Protein AF-A0A382XC59-F1 (afdb_monomer_lite)

Radius of gyration: 14.12 Å; chains: 1; bounding box: 22×20×33 Å

Sequence (35 aa):
MPEGLTEWIREANRILIFTGAGISTPSGIPAFRGA

Structure (mmCIF, N/CA/C/O backbone):
data_AF-A0A382XC59-F1
#
_entry.id   AF-A0A382XC59-F1
#
loop_
_atom_site.group_PDB
_atom_site.id
_atom_site.type_symbol
_atom_site.label_atom_id
_atom_site.label_alt_id
_atom_site.label_comp_id
_atom_site.label_asym_id
_atom_site.label_entity_id
_atom_site.label_seq_id
_atom_site.pdbx_PDB_ins_code
_atom_site.Cartn_x
_atom_site.Cartn_y
_atom_site.Cartn_z
_atom_site.occupancy
_atom_site.B_iso_or_equiv
_atom_site.auth_seq_id
_atom_site.auth_comp_id
_atom_site.auth_asym_id
_atom_site.auth_atom_id
_atom_site.pdbx_PDB_model_num
ATOM 1 N N . MET A 1 1 ? -0.088 -17.022 6.530 1.00 79.31 1 MET A N 1
ATOM 2 C CA . MET A 1 1 ? -0.470 -15.664 6.974 1.00 79.31 1 MET A CA 1
ATOM 3 C C . MET A 1 1 ? 0.111 -15.461 8.359 1.00 79.31 1 MET A C 1
ATOM 5 O O . MET A 1 1 ? 0.018 -16.415 9.124 1.00 79.31 1 MET A O 1
ATOM 9 N N . PRO A 1 2 ? 0.751 -14.316 8.658 1.00 89.50 2 PRO A N 1
ATOM 10 C CA . PRO A 1 2 ? 1.231 -14.030 10.008 1.00 89.50 2 PRO A CA 1
ATOM 11 C C . PRO A 1 2 ? 0.097 -14.194 11.022 1.00 89.50 2 PRO A C 1
ATOM 13 O O . PRO A 1 2 ? -1.039 -13.801 10.735 1.00 89.50 2 PRO A O 1
ATOM 16 N N . GLU A 1 3 ? 0.394 -14.778 12.180 1.00 93.81 3 GLU A N 1
ATOM 17 C CA . GLU A 1 3 ? -0.566 -14.830 13.284 1.00 93.81 3 GLU A CA 1
ATOM 18 C C . GLU A 1 3 ? -0.991 -13.401 13.659 1.00 93.81 3 GLU A C 1
ATOM 20 O O . GLU A 1 3 ? -0.170 -12.486 13.678 1.00 93.81 3 GLU A O 1
ATOM 25 N N . GLY A 1 4 ? -2.290 -13.191 13.882 1.00 95.12 4 GLY A N 1
ATOM 26 C CA . GLY A 1 4 ? -2.841 -11.884 14.262 1.00 95.12 4 GLY A CA 1
ATOM 27 C C . GLY A 1 4 ? -3.060 -10.874 13.128 1.00 95.12 4 GL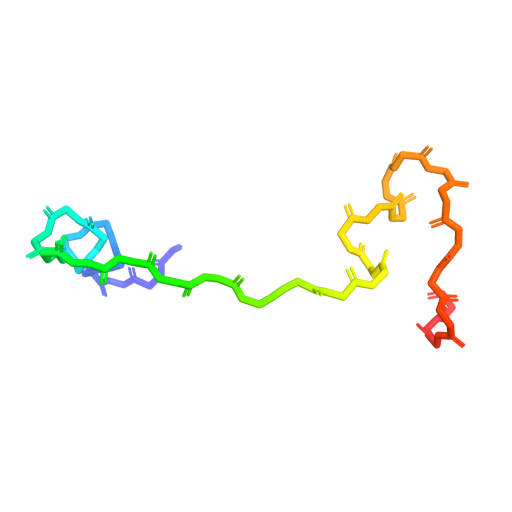Y A C 1
ATOM 28 O O . GLY A 1 4 ? -3.738 -9.880 13.361 1.00 95.12 4 GLY A O 1
ATOM 29 N N . LEU A 1 5 ? -2.599 -11.122 11.890 1.00 96.00 5 LEU A N 1
ATOM 30 C CA . LEU A 1 5 ? -2.766 -10.161 10.781 1.00 96.00 5 LEU A CA 1
ATOM 31 C C . LEU A 1 5 ? -4.235 -9.758 10.561 1.00 96.00 5 LEU A C 1
ATOM 33 O O . LEU A 1 5 ? -4.548 -8.581 10.400 1.00 96.00 5 LEU A O 1
ATOM 37 N N . THR A 1 6 ? -5.138 -10.738 10.556 1.00 96.62 6 THR A N 1
ATOM 38 C CA . THR A 1 6 ? -6.574 -10.495 10.373 1.00 96.62 6 THR A CA 1
ATOM 39 C C . THR A 1 6 ? -7.164 -9.679 11.519 1.00 96.62 6 THR A C 1
ATOM 41 O O . THR A 1 6 ? -8.028 -8.839 11.274 1.00 96.62 6 THR A O 1
ATOM 44 N N . GLU A 1 7 ? -6.694 -9.908 12.746 1.00 97.69 7 GLU A N 1
ATOM 45 C CA . GLU A 1 7 ? -7.180 -9.200 13.931 1.00 97.69 7 GLU A CA 1
ATOM 46 C C . GLU A 1 7 ? -6.759 -7.734 13.884 1.00 97.69 7 GLU A C 1
ATOM 48 O O . GLU A 1 7 ? -7.602 -6.848 13.960 1.00 97.69 7 GLU A O 1
ATOM 53 N N . TRP A 1 8 ? -5.487 -7.464 13.585 1.00 96.44 8 TRP A N 1
ATOM 54 C CA . TRP A 1 8 ? -4.988 -6.095 13.450 1.00 96.44 8 TRP A CA 1
ATOM 55 C C . TRP A 1 8 ? -5.695 -5.301 12.348 1.00 96.44 8 TRP A C 1
ATOM 57 O O . TRP A 1 8 ? -5.933 -4.107 12.511 1.00 96.44 8 TRP A O 1
ATOM 67 N N . ILE A 1 9 ? -6.059 -5.944 11.231 1.00 97.19 9 ILE A N 1
ATOM 68 C CA . ILE A 1 9 ? -6.862 -5.301 10.179 1.00 97.19 9 ILE A CA 1
ATOM 69 C C . ILE A 1 9 ? -8.278 -4.998 10.686 1.00 97.19 9 ILE A C 1
ATOM 71 O O . ILE A 1 9 ? -8.828 -3.948 10.361 1.00 97.19 9 ILE A O 1
ATOM 75 N N . ARG A 1 10 ? -8.876 -5.902 11.468 1.00 97.06 10 ARG A N 1
ATOM 76 C CA . ARG A 1 10 ? -10.247 -5.764 11.977 1.00 97.06 10 ARG A CA 1
ATOM 77 C C . ARG A 1 10 ? -10.363 -4.702 13.074 1.00 97.06 10 ARG A C 1
ATOM 79 O O . ARG A 1 10 ? -11.358 -3.985 13.101 1.00 97.06 10 ARG A O 1
ATOM 86 N N . GLU A 1 11 ? -9.365 -4.593 13.946 1.00 98.06 11 GLU A N 1
ATOM 87 C CA . GLU A 1 11 ? -9.344 -3.659 15.082 1.00 98.06 11 GLU A CA 1
ATOM 88 C C . GLU A 1 11 ? -8.884 -2.237 14.704 1.00 98.06 11 GLU A C 1
ATOM 90 O O . GLU A 1 11 ? -9.017 -1.297 15.492 1.00 98.06 11 GLU A O 1
ATOM 95 N N . ALA A 1 12 ? -8.334 -2.039 13.503 1.00 98.00 12 ALA A N 1
ATOM 96 C CA . ALA A 1 12 ? -7.814 -0.744 13.089 1.00 98.00 12 ALA A CA 1
ATOM 97 C C . ALA A 1 12 ? -8.931 0.294 12.866 1.00 98.00 12 ALA A C 1
ATOM 99 O O . ALA A 1 12 ? -9.725 0.206 11.933 1.00 98.00 12 ALA A O 1
ATOM 100 N N . ASN A 1 13 ? -8.913 1.374 13.653 1.00 98.38 13 ASN A N 1
ATOM 101 C CA . ASN A 1 13 ? -9.831 2.513 13.487 1.00 98.38 13 ASN A CA 1
ATOM 102 C C . ASN A 1 13 ? -9.586 3.324 12.200 1.00 98.38 13 ASN A C 1
ATOM 104 O O . ASN A 1 13 ? -10.452 4.070 11.742 1.00 98.38 13 ASN A O 1
ATOM 108 N N . ARG A 1 14 ? -8.377 3.239 11.638 1.00 98.19 14 ARG A N 1
ATOM 109 C CA . ARG A 1 14 ? -7.989 3.903 10.392 1.00 98.19 14 ARG A CA 1
ATOM 110 C C . ARG A 1 14 ? -6.892 3.096 9.714 1.00 98.19 14 ARG A C 1
ATOM 112 O O . ARG A 1 14 ? -5.854 2.846 10.318 1.00 98.19 14 ARG A O 1
ATOM 119 N N . ILE A 1 15 ? -7.105 2.760 8.447 1.00 97.62 15 ILE A N 1
ATOM 120 C CA . ILE A 1 15 ? -6.141 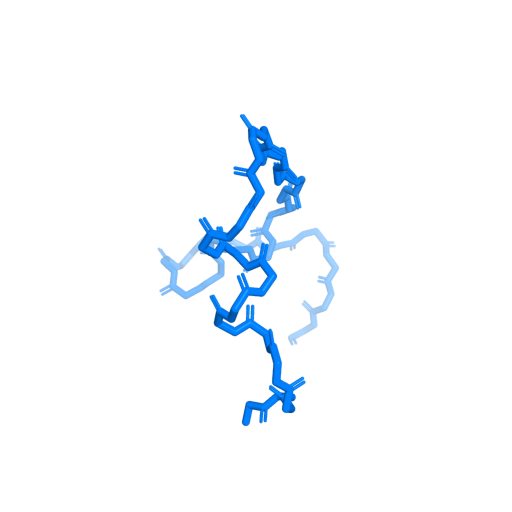2.036 7.618 1.00 97.62 15 ILE A CA 1
ATOM 121 C C . ILE A 1 15 ? -5.711 2.950 6.472 1.00 97.62 15 ILE A C 1
ATOM 123 O O . ILE A 1 15 ? -6.547 3.548 5.797 1.00 97.62 15 ILE A O 1
ATOM 127 N N . LEU A 1 16 ? -4.403 3.052 6.253 1.00 97.81 16 LEU A N 1
ATOM 128 C CA . LEU A 1 16 ? -3.801 3.710 5.099 1.00 97.81 16 LEU A CA 1
ATOM 129 C C . LEU A 1 16 ? -2.843 2.721 4.442 1.00 97.81 16 LEU A C 1
ATOM 131 O O . LEU A 1 16 ? -2.030 2.105 5.127 1.00 97.81 16 LEU A O 1
ATOM 135 N N . ILE A 1 17 ? -2.935 2.581 3.123 1.00 97.50 17 ILE A N 1
ATOM 136 C CA . ILE A 1 17 ? -2.093 1.670 2.348 1.00 97.50 17 ILE A CA 1
ATOM 137 C C . ILE A 1 17 ? -1.348 2.489 1.301 1.00 97.50 17 ILE A C 1
ATOM 139 O O . ILE A 1 17 ? -1.959 3.230 0.534 1.00 97.50 17 ILE A O 1
ATOM 143 N N . PHE A 1 18 ? -0.030 2.322 1.254 1.00 97.94 18 PHE A N 1
ATOM 144 C CA . PHE A 1 18 ? 0.798 2.826 0.167 1.00 97.94 18 PHE A CA 1
ATOM 145 C C . PHE A 1 18 ? 1.078 1.689 -0.806 1.00 97.94 18 PHE A C 1
ATOM 147 O O . PHE A 1 18 ? 1.608 0.648 -0.423 1.00 97.94 18 PHE A O 1
ATOM 154 N N . THR A 1 19 ? 0.737 1.893 -2.072 1.00 96.50 19 THR A N 1
ATOM 155 C CA . THR A 1 19 ? 1.002 0.932 -3.144 1.00 96.50 19 THR A CA 1
ATOM 156 C C . THR A 1 19 ? 1.981 1.525 -4.148 1.00 96.50 19 THR A C 1
ATOM 158 O O . THR A 1 19 ? 1.992 2.733 -4.375 1.00 96.50 19 THR A O 1
ATOM 161 N N . GLY A 1 20 ? 2.784 0.674 -4.783 1.00 95.81 20 GLY A N 1
ATOM 162 C CA . GLY A 1 20 ? 3.630 1.045 -5.920 1.00 95.81 20 GLY A CA 1
ATOM 163 C C . GLY A 1 20 ? 3.159 0.384 -7.214 1.00 95.81 20 GLY A C 1
ATOM 164 O O . GLY A 1 20 ? 2.240 -0.429 -7.195 1.00 95.81 20 GLY A O 1
ATOM 165 N N . ALA A 1 21 ? 3.841 0.671 -8.328 1.00 96.00 21 ALA A N 1
ATOM 166 C CA . ALA A 1 21 ? 3.502 0.126 -9.650 1.00 96.00 21 ALA A CA 1
ATOM 167 C C . ALA A 1 21 ? 3.412 -1.415 -9.695 1.00 96.00 21 ALA A C 1
ATOM 169 O O . ALA A 1 21 ? 2.637 -1.956 -10.475 1.00 96.00 21 ALA A O 1
ATOM 170 N N . GLY A 1 22 ? 4.143 -2.120 -8.821 1.00 95.12 22 GLY A N 1
ATOM 171 C CA . GLY A 1 22 ? 4.140 -3.585 -8.755 1.00 95.12 22 GLY A CA 1
ATOM 172 C C . GLY A 1 22 ? 2.776 -4.222 -8.467 1.00 95.12 22 GLY A C 1
ATOM 173 O O . GLY A 1 22 ? 2.558 -5.362 -8.864 1.00 95.12 22 GLY A O 1
ATOM 174 N N . ILE A 1 23 ? 1.830 -3.500 -7.850 1.00 96.94 23 ILE A N 1
ATOM 175 C CA . ILE A 1 23 ? 0.466 -4.023 -7.644 1.00 96.94 23 ILE A CA 1
ATOM 176 C C . ILE A 1 23 ? -0.280 -4.254 -8.969 1.00 96.94 23 ILE A C 1
ATOM 178 O O . ILE A 1 23 ? -1.217 -5.045 -9.017 1.00 96.94 23 ILE A O 1
ATOM 182 N N . SER A 1 24 ? 0.161 -3.601 -10.047 1.00 96.75 24 SER A N 1
ATOM 183 C CA . SER A 1 24 ? -0.464 -3.663 -11.367 1.00 96.75 24 SER A CA 1
ATOM 184 C C . SER A 1 24 ? 0.238 -4.616 -12.342 1.00 96.75 24 SER A C 1
ATOM 186 O O . SER A 1 24 ? -0.288 -4.839 -13.434 1.00 96.75 24 SER A O 1
ATOM 188 N N . THR A 1 25 ? 1.375 -5.222 -11.968 1.00 96.31 25 THR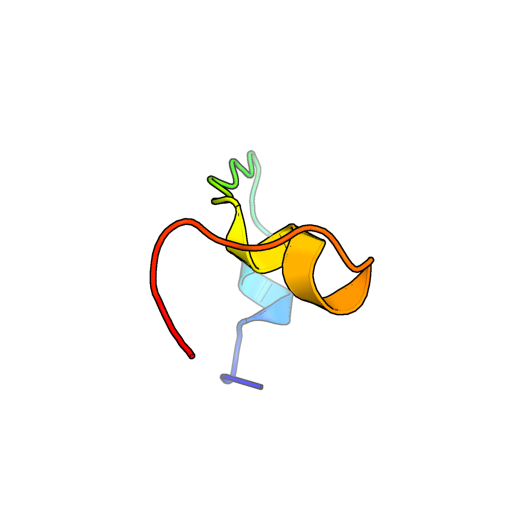 A N 1
ATOM 189 C CA . THR A 1 25 ? 2.083 -6.201 -12.817 1.00 96.31 25 THR 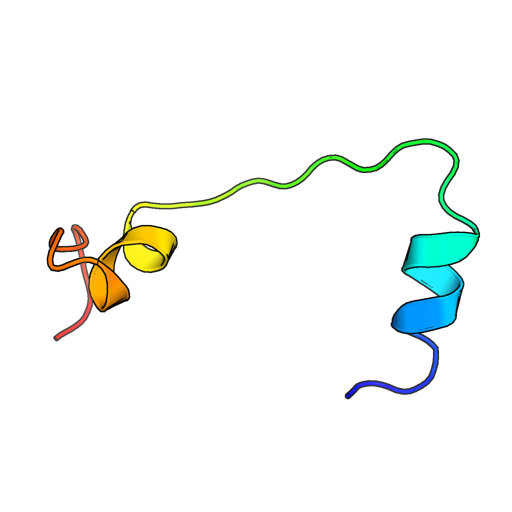A CA 1
ATOM 190 C C . THR A 1 25 ? 1.200 -7.389 -13.214 1.00 96.31 25 THR A C 1
ATOM 192 O O . THR A 1 25 ? 1.185 -7.729 -14.398 1.00 96.31 25 THR A O 1
ATOM 195 N N . PRO A 1 26 ? 0.390 -7.986 -12.312 1.00 95.94 26 PRO A N 1
ATOM 196 C CA . PRO A 1 26 ? -0.535 -9.059 -12.693 1.00 95.94 26 PRO A CA 1
ATOM 197 C C . PRO A 1 26 ? -1.610 -8.628 -13.703 1.00 95.94 26 PRO A C 1
ATOM 199 O O . PRO A 1 26 ? -2.178 -9.472 -14.389 1.00 95.94 26 PRO A O 1
ATOM 202 N N . SER A 1 27 ? -1.867 -7.323 -13.821 1.00 97.12 27 SER A N 1
ATOM 203 C CA . SER A 1 27 ? -2.780 -6.733 -14.808 1.00 97.12 27 SER A CA 1
ATOM 204 C C . SER A 1 27 ? -2.092 -6.399 -16.140 1.00 97.12 27 SER A C 1
ATOM 206 O O . SER A 1 27 ? -2.696 -5.755 -16.994 1.00 97.12 27 SER A O 1
ATOM 208 N N . GLY A 1 28 ? -0.824 -6.786 -16.319 1.00 95.69 28 GLY A N 1
ATOM 209 C CA . GLY A 1 28 ? -0.040 -6.525 -17.529 1.00 95.69 28 GLY A CA 1
ATOM 210 C C . GLY A 1 28 ? 0.606 -5.136 -17.592 1.00 95.69 28 GLY A C 1
ATOM 211 O O . GLY A 1 28 ? 1.150 -4.774 -18.633 1.00 95.69 28 GLY A O 1
ATOM 212 N N . ILE A 1 29 ? 0.568 -4.351 -16.507 1.00 95.19 29 ILE A N 1
ATOM 213 C CA . ILE A 1 29 ? 1.204 -3.026 -16.443 1.00 95.19 29 ILE A CA 1
ATOM 214 C C . ILE A 1 29 ? 2.596 -3.171 -15.810 1.00 95.19 29 ILE A C 1
ATOM 216 O O . ILE A 1 29 ? 2.682 -3.588 -14.656 1.00 95.19 29 ILE A O 1
ATOM 220 N N . PRO A 1 30 ? 3.690 -2.818 -16.506 1.00 94.06 30 PRO A N 1
ATOM 221 C CA . PRO A 1 30 ? 5.038 -3.043 -15.995 1.00 94.06 30 PRO A CA 1
ATOM 222 C C . PRO A 1 30 ? 5.364 -2.144 -14.796 1.00 94.06 30 PRO A C 1
ATOM 224 O O . PRO A 1 30 ? 5.009 -0.964 -14.753 1.00 94.06 30 PRO A O 1
ATOM 227 N N . ALA A 1 31 ? 6.103 -2.698 -13.836 1.00 96.38 31 ALA A N 1
ATOM 228 C CA . ALA A 1 31 ? 6.703 -1.930 -12.754 1.00 96.38 31 ALA A CA 1
ATOM 229 C C . ALA A 1 31 ? 8.018 -1.272 -13.205 1.00 96.38 31 ALA A C 1
ATOM 231 O O . ALA A 1 31 ? 8.666 -1.705 -14.154 1.00 96.38 31 ALA A O 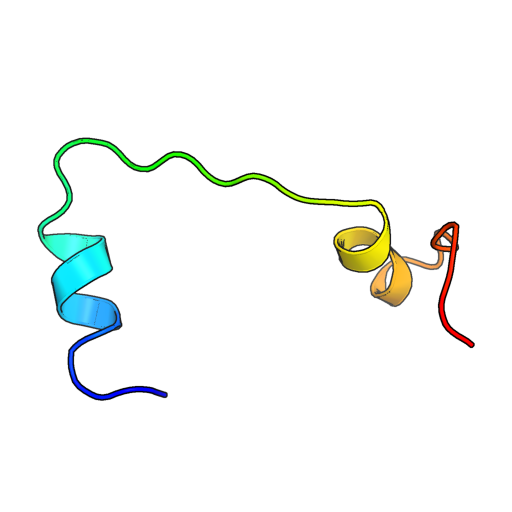1
ATOM 232 N N . PHE A 1 32 ? 8.454 -0.239 -12.483 1.00 94.88 32 PHE A N 1
ATOM 233 C CA . PHE A 1 32 ? 9.704 0.465 -12.794 1.00 94.88 32 PHE A CA 1
ATOM 234 C C . PHE A 1 32 ? 10.971 -0.368 -12.531 1.00 94.88 32 PHE A C 1
ATOM 236 O O . PHE A 1 32 ? 12.021 -0.073 -13.097 1.00 94.88 32 PHE A O 1
ATOM 243 N N . ARG A 1 33 ? 10.912 -1.349 -11.618 1.00 91.75 33 ARG A N 1
ATOM 244 C CA . ARG A 1 33 ? 12.036 -2.213 -11.213 1.00 91.75 33 ARG A CA 1
ATOM 245 C C . ARG A 1 33 ? 11.522 -3.624 -10.909 1.00 91.75 33 ARG A C 1
ATOM 247 O O . ARG A 1 33 ? 10.396 -3.753 -10.434 1.00 91.75 33 ARG A O 1
ATOM 254 N N . GLY A 1 34 ? 12.386 -4.626 -11.089 1.00 76.12 34 GLY A N 1
ATOM 255 C CA . GLY A 1 34 ? 12.062 -6.051 -10.933 1.00 76.12 34 GLY A CA 1
ATOM 256 C C . GLY A 1 34 ? 11.766 -6.694 -12.289 1.00 76.12 34 GLY A C 1
ATOM 257 O O . GLY A 1 34 ? 10.966 -6.149 -13.045 1.00 76.12 34 GLY A O 1
ATOM 258 N N . ALA A 1 35 ? 12.483 -7.778 -12.601 1.00 61.47 35 ALA A N 1
ATOM 259 C CA . ALA A 1 35 ? 12.235 -8.628 -13.767 1.00 61.47 35 ALA A CA 1
ATOM 260 C C . ALA A 1 35 ? 11.080 -9.596 -13.484 1.00 61.47 35 ALA A C 1
ATOM 262 O O . ALA A 1 35 ? 10.973 -10.028 -12.312 1.00 61.47 35 ALA A O 1
#

Organism: NCBI:txid408172

Foldseek 3Di:
DPPCPVVCVVPDPDDDDDDAQVVCVVVVRDGPDDD

InterPro domains:
  IPR029035 DHS-like NAD/FAD-binding domain superfamily [SSF52467] (4-34)

Secondary structure (DSSP, 8-state):
--TTHHHHHHH-S-------GGGGGGGTPPPSS--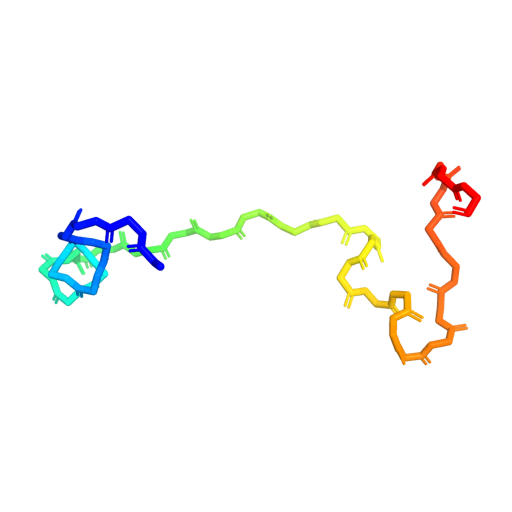

pLDDT: mean 94.12, std 7.28, range [61.47, 98.38]